Protein AF-A0A226WPL9-F1 (afdb_monomer)

pLDDT: mean 79.72, std 7.33, range [57.47, 91.19]

Structure (mmCIF, N/CA/C/O backbone):
data_AF-A0A226WPL9-F1
#
_entry.id   AF-A0A226WPL9-F1
#
loop_
_atom_site.group_PDB
_atom_site.id
_atom_site.type_symbol
_atom_site.label_atom_id
_atom_site.label_alt_id
_atom_site.label_comp_id
_atom_site.label_asym_id
_atom_site.label_entity_id
_atom_site.label_seq_id
_atom_site.pdbx_PDB_ins_code
_atom_site.Cartn_x
_atom_site.Cartn_y
_atom_site.Cartn_z
_atom_site.occupancy
_atom_site.B_iso_or_equiv
_atom_site.auth_seq_id
_atom_site.auth_comp_id
_atom_site.auth_asym_id
_atom_site.auth_atom_id
_atom_site.pdbx_PDB_model_num
ATOM 1 N N . MET A 1 1 ? -3.290 2.110 22.238 1.00 57.47 1 MET A N 1
ATOM 2 C CA . MET A 1 1 ? -2.536 1.195 21.348 1.00 57.47 1 MET A CA 1
ATOM 3 C C . MET A 1 1 ? -3.076 -0.220 21.529 1.00 57.47 1 MET A C 1
ATOM 5 O O . MET A 1 1 ? -3.095 -0.682 22.662 1.00 57.47 1 MET A O 1
ATOM 9 N N . PHE A 1 2 ? -3.546 -0.875 20.455 1.00 63.41 2 PHE A N 1
ATOM 10 C CA . PHE A 1 2 ? -4.164 -2.223 20.473 1.00 63.41 2 PHE A CA 1
ATOM 11 C C . PHE A 1 2 ? -3.348 -3.250 21.271 1.00 63.41 2 PHE A C 1
ATOM 13 O O . PHE A 1 2 ? -3.894 -3.992 22.076 1.00 63.41 2 PHE A O 1
ATOM 20 N N . ALA A 1 3 ? -2.024 -3.218 21.094 1.00 67.25 3 ALA A N 1
ATOM 21 C CA . ALA A 1 3 ? -1.072 -4.125 21.733 1.00 67.25 3 ALA A CA 1
ATOM 22 C C . ALA A 1 3 ? -0.929 -3.949 23.259 1.00 67.25 3 ALA A C 1
ATOM 24 O O . ALA A 1 3 ? -0.235 -4.733 23.894 1.00 67.25 3 ALA A O 1
ATOM 25 N N . LEU A 1 4 ? -1.551 -2.922 23.849 1.00 76.06 4 LEU A N 1
ATOM 26 C CA . LEU A 1 4 ? -1.486 -2.643 25.289 1.00 76.06 4 LEU A CA 1
ATOM 27 C C . LEU A 1 4 ? -2.776 -3.020 26.030 1.00 76.06 4 LEU A C 1
ATOM 29 O O . LEU A 1 4 ? -2.841 -2.869 27.248 1.00 76.06 4 LEU A O 1
ATOM 33 N N . LYS A 1 5 ? -3.819 -3.477 25.322 1.00 80.12 5 LYS A N 1
ATOM 34 C CA . LYS A 1 5 ? -5.065 -3.906 25.961 1.00 80.12 5 LYS A CA 1
ATOM 35 C C . LYS A 1 5 ? -4.947 -5.365 26.421 1.00 80.12 5 LYS A C 1
ATOM 37 O O . LYS A 1 5 ? -4.625 -6.218 25.600 1.00 80.12 5 LYS A O 1
ATOM 42 N N . PRO A 1 6 ? -5.277 -5.683 27.688 1.00 82.69 6 PRO A N 1
ATOM 43 C CA . PRO A 1 6 ? -5.229 -7.058 28.190 1.00 82.69 6 PRO A CA 1
ATOM 44 C C . PRO A 1 6 ? -6.286 -7.964 27.539 1.00 82.69 6 PRO A C 1
ATOM 46 O O . PRO A 1 6 ? -6.135 -9.182 27.535 1.00 82.69 6 PRO A O 1
ATOM 49 N N . LYS A 1 7 ? -7.358 -7.380 26.985 1.00 86.62 7 LYS A N 1
ATOM 50 C CA . LYS A 1 7 ? -8.390 -8.089 26.227 1.00 86.62 7 LYS A CA 1
ATOM 51 C C . LYS A 1 7 ? -8.981 -7.179 25.151 1.00 86.62 7 LYS A C 1
ATOM 53 O O . LYS A 1 7 ? -9.184 -5.991 25.396 1.00 86.62 7 LYS A O 1
ATOM 58 N N . LEU A 1 8 ? -9.259 -7.755 23.985 1.00 87.44 8 LEU A N 1
ATOM 59 C CA . LEU A 1 8 ? -9.923 -7.092 22.861 1.00 87.44 8 LEU A CA 1
ATOM 60 C C . LEU A 1 8 ? -11.441 -7.295 22.946 1.00 87.44 8 LEU A C 1
ATOM 62 O O . LEU A 1 8 ? -11.887 -8.354 23.388 1.00 87.44 8 LEU A O 1
ATOM 66 N N . ALA A 1 9 ? -12.236 -6.310 22.515 1.00 88.25 9 ALA A N 1
ATOM 67 C CA . ALA A 1 9 ? -13.699 -6.426 22.545 1.00 88.25 9 ALA A CA 1
ATOM 68 C C . ALA A 1 9 ? -14.280 -7.384 21.489 1.00 88.25 9 ALA A C 1
ATOM 70 O O . ALA A 1 9 ? -15.378 -7.904 21.673 1.00 88.25 9 ALA A O 1
ATOM 71 N N . PHE A 1 10 ? -13.556 -7.626 20.394 1.00 85.75 10 PHE A N 1
ATOM 72 C CA . PHE A 1 10 ? -13.973 -8.495 19.294 1.00 85.75 10 PHE A CA 1
ATOM 73 C C . PHE A 1 10 ? -12.887 -9.515 18.940 1.00 85.75 10 PHE A C 1
ATOM 75 O O . PHE A 1 10 ? -11.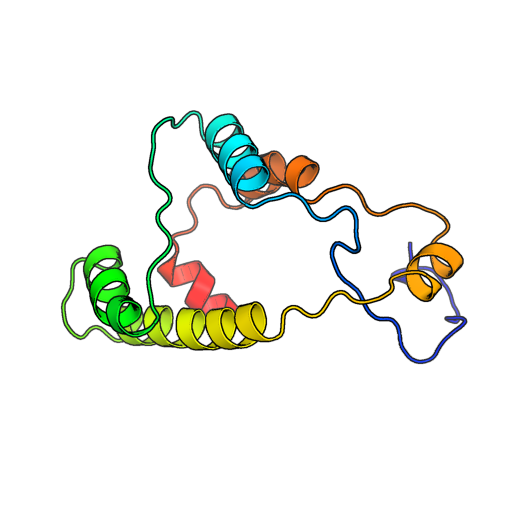696 -9.210 19.014 1.00 85.75 10 PHE A O 1
ATOM 82 N N . ASP A 1 11 ? -13.310 -10.686 18.459 1.00 85.25 11 ASP A N 1
ATOM 83 C CA . ASP A 1 11 ? -12.408 -11.743 17.973 1.00 85.25 11 ASP A CA 1
ATOM 84 C C . ASP A 1 11 ? -11.842 -11.444 16.576 1.00 85.25 11 ASP A C 1
ATOM 86 O O . ASP A 1 11 ? -10.863 -12.043 16.138 1.00 85.25 11 ASP A O 1
ATOM 90 N N . THR A 1 12 ? -12.473 -10.531 15.831 1.00 82.56 12 THR A N 1
ATOM 91 C CA . THR A 1 12 ? -12.059 -10.180 14.468 1.00 82.56 12 THR A CA 1
ATOM 92 C C . THR A 1 12 ? -12.238 -8.695 14.199 1.00 82.56 12 THR A C 1
ATOM 94 O O . THR A 1 12 ? -13.322 -8.127 14.392 1.00 82.56 12 THR A O 1
ATOM 97 N N . TYR A 1 13 ? -11.169 -8.101 13.674 1.00 81.12 13 TYR A N 1
ATOM 98 C CA . TYR A 1 13 ? -11.118 -6.734 13.182 1.00 81.12 13 TYR A CA 1
ATOM 99 C C . TYR A 1 13 ? -10.712 -6.746 11.716 1.00 81.12 13 TYR A C 1
ATOM 101 O O . TYR A 1 13 ? -9.776 -7.443 11.331 1.00 81.12 13 TYR A O 1
ATOM 109 N N . HIS A 1 14 ? -11.392 -5.936 10.913 1.00 78.50 14 HIS A N 1
ATOM 110 C CA . HIS A 1 14 ? -10.933 -5.625 9.569 1.00 78.50 14 HIS A CA 1
ATOM 111 C C . HIS A 1 14 ? -10.184 -4.298 9.595 1.00 78.50 14 HIS A C 1
ATOM 113 O O . HIS A 1 14 ? -10.615 -3.350 10.257 1.00 78.50 14 HIS A O 1
ATOM 119 N N . VAL A 1 15 ? -9.072 -4.248 8.869 1.00 77.50 15 VAL A N 1
ATOM 120 C CA . VAL A 1 15 ? -8.238 -3.056 8.740 1.00 77.50 15 VAL A CA 1
ATOM 121 C C . VAL A 1 15 ? -8.137 -2.719 7.263 1.00 77.50 15 VAL A C 1
ATOM 123 O O . VAL A 1 15 ? -7.700 -3.535 6.457 1.00 77.50 15 VAL A O 1
ATOM 126 N N . SER A 1 16 ? -8.562 -1.515 6.907 1.00 78.88 16 SER A N 1
ATOM 127 C CA . SER A 1 16 ? -8.391 -0.945 5.573 1.00 78.88 16 SER A CA 1
ATOM 128 C C . SER A 1 16 ? -8.189 0.562 5.682 1.00 78.88 16 SER A C 1
ATOM 130 O O . SER A 1 16 ? -8.335 1.123 6.761 1.00 78.88 16 SER A O 1
ATOM 132 N N . ALA A 1 17 ? -7.930 1.243 4.570 1.00 75.06 17 ALA A N 1
ATOM 133 C CA . ALA A 1 17 ? -7.946 2.706 4.547 1.00 75.06 17 ALA A CA 1
ATOM 134 C C . ALA A 1 17 ? -9.372 3.303 4.684 1.00 75.06 17 ALA A C 1
ATOM 136 O O . ALA A 1 17 ? -9.525 4.511 4.847 1.00 75.06 17 ALA A O 1
ATOM 137 N N . GLY A 1 18 ? -10.421 2.467 4.661 1.00 75.00 18 GLY A N 1
ATOM 138 C CA . GLY A 1 18 ? -11.813 2.892 4.802 1.00 75.00 18 GLY A CA 1
ATOM 139 C C . GLY A 1 18 ? -12.299 3.777 3.649 1.00 75.00 18 GLY A C 1
ATOM 140 O O . GLY A 1 18 ? -11.689 3.844 2.586 1.00 75.00 18 GLY A O 1
ATOM 141 N N . SER A 1 19 ? -13.412 4.483 3.863 1.00 75.62 19 SER A N 1
ATOM 142 C CA . SER A 1 19 ? -14.008 5.377 2.855 1.00 75.62 19 SER A CA 1
ATOM 143 C C . SER A 1 19 ? -13.225 6.675 2.626 1.00 75.62 19 SER A C 1
ATOM 145 O O . SER A 1 19 ? -13.512 7.395 1.677 1.00 75.62 19 SER A O 1
ATOM 147 N N . GLN A 1 20 ? -12.250 6.979 3.485 1.00 76.31 20 GL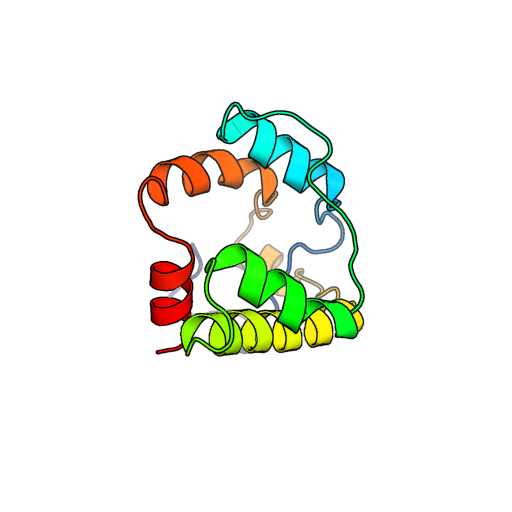N A N 1
ATOM 148 C CA . GLN A 1 20 ? -11.365 8.144 3.373 1.00 76.31 20 GLN A CA 1
ATOM 149 C C . GLN A 1 20 ? -10.010 7.774 2.748 1.00 76.31 20 GLN A C 1
ATOM 151 O O . GLN A 1 20 ? -9.030 8.503 2.897 1.00 76.31 20 GLN A O 1
ATOM 156 N N . ALA A 1 21 ? -9.935 6.626 2.067 1.00 80.44 21 ALA A N 1
ATOM 157 C CA . ALA A 1 21 ? -8.720 6.191 1.399 1.00 80.44 21 ALA A CA 1
ATOM 158 C C . ALA A 1 21 ? -8.269 7.228 0.352 1.00 80.44 21 ALA A C 1
ATOM 160 O O . ALA A 1 21 ? -9.083 7.659 -0.470 1.00 80.44 21 ALA A O 1
ATOM 161 N N . PRO A 1 22 ? -6.981 7.617 0.338 1.00 86.06 22 PRO A N 1
ATOM 162 C CA . PRO A 1 22 ? -6.482 8.568 -0.641 1.00 86.06 22 PRO A CA 1
ATOM 163 C C . PRO A 1 22 ? -6.546 7.971 -2.049 1.00 86.06 22 PRO A C 1
ATOM 165 O O . PRO A 1 22 ? -6.178 6.816 -2.279 1.00 86.06 22 PRO A O 1
ATOM 168 N N . ALA A 1 23 ? -6.963 8.784 -3.016 1.00 86.06 23 ALA A N 1
ATOM 169 C CA . ALA A 1 23 ? -6.901 8.419 -4.421 1.00 86.06 23 ALA A CA 1
ATOM 170 C C . ALA A 1 23 ? -5.442 8.235 -4.863 1.00 86.06 23 ALA A C 1
ATOM 172 O O . ALA A 1 23 ? -4.527 8.885 -4.353 1.00 86.06 23 ALA A O 1
ATOM 173 N N . ILE A 1 24 ? -5.216 7.414 -5.893 1.00 85.19 24 ILE A N 1
ATOM 174 C CA . ILE A 1 24 ? -3.861 7.116 -6.382 1.00 85.19 24 ILE A CA 1
ATOM 175 C C . ILE A 1 24 ? -3.061 8.375 -6.751 1.00 85.19 24 ILE A C 1
ATOM 177 O O . ILE A 1 24 ? -1.859 8.429 -6.512 1.00 85.19 24 ILE A O 1
ATOM 181 N N . GLY A 1 25 ? -3.726 9.417 -7.263 1.00 88.12 25 GLY A N 1
ATOM 182 C CA . GLY A 1 25 ? -3.092 10.704 -7.560 1.00 88.12 25 GLY A CA 1
ATOM 183 C C . GLY A 1 25 ? -2.553 11.419 -6.317 1.00 88.12 25 GLY A C 1
ATOM 184 O O . GLY A 1 25 ? -1.466 11.984 -6.375 1.00 88.12 25 GLY A O 1
ATOM 185 N N . GLN A 1 26 ? -3.264 11.340 -5.187 1.00 89.50 26 GLN A N 1
ATOM 186 C CA . GLN A 1 26 ? -2.819 11.913 -3.911 1.00 89.50 26 GLN A CA 1
ATOM 187 C C . GLN A 1 26 ? -1.615 11.144 -3.358 1.00 89.50 26 GLN A C 1
ATOM 189 O O . GLN A 1 26 ? -0.661 11.752 -2.886 1.00 89.50 26 GLN A O 1
ATOM 194 N N . ILE A 1 27 ? -1.624 9.813 -3.487 1.00 89.50 27 ILE A N 1
ATOM 195 C CA . ILE A 1 27 ? -0.493 8.965 -3.089 1.00 89.50 27 ILE A CA 1
ATOM 196 C C . ILE A 1 27 ? 0.754 9.301 -3.918 1.00 89.50 27 ILE A C 1
ATOM 198 O O . ILE A 1 27 ? 1.833 9.474 -3.360 1.00 89.50 27 ILE A O 1
ATOM 202 N N . ILE A 1 28 ? 0.614 9.423 -5.243 1.00 88.88 28 ILE A N 1
ATOM 203 C CA . ILE A 1 28 ? 1.730 9.791 -6.129 1.00 88.88 28 ILE A CA 1
ATOM 204 C C . ILE A 1 28 ? 2.270 11.175 -5.773 1.00 88.88 28 ILE A C 1
ATOM 206 O O . ILE A 1 28 ? 3.481 11.331 -5.687 1.00 88.88 28 ILE A O 1
ATOM 210 N N . GLY A 1 29 ? 1.390 12.151 -5.527 1.00 89.56 29 GLY A N 1
ATOM 211 C CA . GLY A 1 29 ? 1.795 13.494 -5.112 1.00 89.56 29 GLY A CA 1
ATOM 212 C C . GLY A 1 29 ? 2.639 13.483 -3.836 1.00 89.56 29 GLY A C 1
ATOM 213 O O . GLY A 1 29 ? 3.718 14.066 -3.819 1.00 89.56 29 GLY A O 1
ATOM 214 N N . ALA A 1 30 ? 2.204 12.742 -2.812 1.00 90.62 30 ALA A N 1
ATOM 215 C CA . ALA A 1 30 ? 2.953 12.599 -1.562 1.00 90.62 30 ALA A CA 1
ATOM 216 C C . ALA A 1 30 ? 4.323 11.918 -1.764 1.00 90.62 30 ALA A C 1
ATOM 218 O O . ALA A 1 30 ? 5.303 12.284 -1.119 1.00 90.62 30 ALA A O 1
ATOM 219 N N . ILE A 1 31 ? 4.421 10.942 -2.676 1.00 89.38 31 ILE A N 1
ATOM 220 C CA . ILE A 1 31 ? 5.697 10.287 -3.016 1.00 89.38 31 ILE A CA 1
ATOM 221 C C . ILE A 1 31 ? 6.625 11.251 -3.764 1.00 89.38 31 ILE A C 1
ATOM 223 O O . ILE A 1 31 ? 7.820 11.301 -3.470 1.00 89.38 31 ILE A O 1
ATOM 227 N N . ASP A 1 32 ? 6.104 11.995 -4.739 1.00 90.25 32 ASP A N 1
ATOM 228 C CA . ASP A 1 32 ? 6.871 12.978 -5.508 1.00 90.25 32 ASP A CA 1
ATOM 229 C C . ASP A 1 32 ? 7.463 14.044 -4.573 1.00 90.25 32 ASP A C 1
ATOM 231 O O . ASP A 1 32 ? 8.662 14.323 -4.635 1.00 90.25 32 ASP A O 1
ATOM 235 N N . GLU A 1 33 ? 6.655 14.553 -3.638 1.00 90.69 33 GLU A N 1
ATOM 236 C CA . GLU A 1 33 ? 7.087 15.486 -2.595 1.00 90.69 33 GLU A CA 1
ATOM 237 C C . GLU A 1 33 ? 8.168 14.875 -1.690 1.00 90.69 33 GLU A C 1
ATOM 239 O O . GLU A 1 33 ? 9.250 15.443 -1.546 1.00 90.69 33 GLU A O 1
ATOM 244 N N . ALA A 1 34 ? 7.931 13.678 -1.144 1.00 90.25 34 ALA A N 1
ATOM 245 C CA . ALA A 1 34 ? 8.866 13.012 -0.235 1.00 90.25 34 ALA A CA 1
ATOM 246 C C . ALA A 1 34 ? 10.201 12.619 -0.893 1.00 90.25 34 ALA A C 1
ATOM 248 O O . ALA A 1 34 ? 11.236 12.544 -0.226 1.00 90.25 34 ALA A O 1
ATOM 249 N N . THR A 1 35 ? 10.192 12.333 -2.197 1.00 86.94 35 THR A N 1
ATOM 250 C CA . THR A 1 35 ? 11.391 11.936 -2.952 1.00 86.94 35 THR A CA 1
ATOM 251 C C . THR A 1 35 ? 12.101 13.112 -3.621 1.00 86.94 35 THR A C 1
ATOM 253 O O . THR A 1 35 ? 13.244 12.953 -4.049 1.00 86.94 35 THR A O 1
ATOM 256 N N . GLY A 1 36 ? 11.453 14.277 -3.720 1.00 86.81 36 GLY A N 1
ATOM 257 C CA . GLY A 1 36 ? 11.946 15.420 -4.490 1.00 86.81 36 GLY A CA 1
ATOM 258 C C . GLY A 1 36 ? 11.988 15.162 -6.001 1.00 86.81 36 GLY A C 1
ATOM 259 O O . GLY A 1 36 ? 12.733 15.828 -6.718 1.00 86.81 36 GLY A O 1
ATOM 260 N N . ILE A 1 37 ? 11.232 14.176 -6.498 1.00 83.00 37 ILE A N 1
ATOM 261 C CA . ILE A 1 37 ? 11.212 13.798 -7.915 1.00 83.00 37 ILE A CA 1
ATOM 262 C C . ILE A 1 37 ? 9.852 14.160 -8.510 1.00 83.00 37 ILE A C 1
ATOM 264 O O . ILE A 1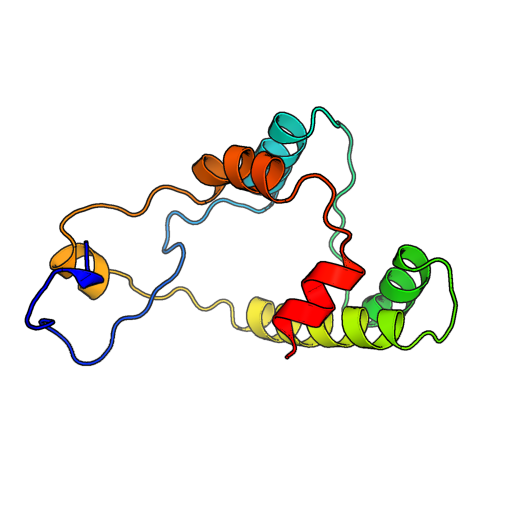 37 ? 8.826 13.764 -7.972 1.00 83.00 37 ILE A O 1
ATOM 268 N N . SER A 1 38 ? 9.833 14.835 -9.661 1.00 76.81 38 SER A N 1
ATOM 269 C CA . SER A 1 38 ? 8.604 15.237 -10.355 1.00 76.81 38 SER A CA 1
ATOM 270 C C . SER A 1 38 ? 8.426 14.540 -11.714 1.00 76.81 38 SER A C 1
ATOM 272 O O . SER A 1 38 ? 9.390 14.107 -12.350 1.00 76.81 38 SER A O 1
ATOM 274 N N . GLY A 1 39 ? 7.173 14.419 -12.174 1.00 71.94 39 GLY A N 1
ATOM 275 C CA . GLY A 1 39 ? 6.826 14.030 -13.549 1.00 71.94 39 GLY A CA 1
ATOM 276 C C . GLY A 1 39 ? 5.679 13.016 -13.671 1.00 71.94 39 GLY A C 1
ATOM 277 O O . GLY A 1 39 ? 5.353 12.290 -12.737 1.00 71.94 39 GLY A O 1
ATOM 278 N N . LYS A 1 40 ? 5.075 12.908 -14.867 1.00 62.88 40 LYS A N 1
ATOM 279 C CA . LYS A 1 40 ? 4.016 11.918 -15.163 1.00 62.88 40 LYS A CA 1
ATOM 280 C C . LYS A 1 40 ? 4.596 10.504 -15.291 1.00 62.88 40 LYS A C 1
ATOM 282 O O . LYS A 1 40 ? 4.832 10.012 -16.391 1.00 62.88 40 LYS A O 1
ATOM 287 N N . ARG A 1 41 ? 4.826 9.852 -14.151 1.00 70.75 41 ARG A N 1
ATOM 288 C CA . ARG A 1 41 ? 5.435 8.509 -14.064 1.00 70.75 41 ARG A CA 1
ATOM 289 C C . ARG A 1 41 ? 4.428 7.383 -13.847 1.00 70.75 41 ARG A C 1
ATOM 291 O O . ARG A 1 41 ? 4.763 6.213 -14.017 1.00 70.75 41 ARG A O 1
ATOM 298 N N . TYR A 1 42 ? 3.189 7.720 -13.503 1.00 78.81 42 TYR A N 1
ATOM 299 C CA . TYR A 1 42 ? 2.146 6.731 -13.281 1.00 78.81 42 TYR A CA 1
ATOM 300 C C . TYR A 1 42 ? 1.361 6.434 -14.557 1.00 78.81 42 TYR A C 1
ATOM 302 O O . TYR A 1 42 ? 0.886 7.333 -15.249 1.00 78.81 42 TYR A O 1
ATOM 310 N N . SER A 1 43 ? 1.198 5.146 -14.848 1.00 80.38 43 SER A N 1
ATOM 311 C CA . SER A 1 43 ? 0.280 4.668 -15.876 1.00 80.38 43 SER A CA 1
ATOM 312 C C . SER A 1 43 ? -0.390 3.387 -15.399 1.00 80.38 43 SER A C 1
ATOM 314 O O . SER A 1 43 ? 0.281 2.484 -14.896 1.00 80.38 43 SER A O 1
ATOM 316 N N . ILE A 1 44 ? -1.705 3.296 -15.588 1.00 81.19 44 ILE A N 1
ATOM 317 C CA . ILE A 1 44 ? -2.444 2.054 -15.363 1.00 81.19 44 ILE A CA 1
ATOM 318 C C . ILE A 1 44 ? -2.084 1.089 -16.494 1.00 81.19 44 ILE A C 1
ATOM 320 O O . ILE A 1 44 ? -2.135 1.437 -17.676 1.00 81.19 44 ILE A O 1
ATOM 324 N N . ARG A 1 45 ? -1.683 -0.131 -16.136 1.00 83.56 45 ARG A N 1
ATOM 325 C CA . ARG A 1 45 ? -1.287 -1.173 -17.088 1.00 83.56 45 ARG A CA 1
ATOM 326 C C . ARG A 1 45 ? -2.073 -2.444 -16.808 1.00 83.56 45 ARG A C 1
ATOM 328 O O . ARG A 1 45 ? -2.156 -2.880 -15.667 1.00 83.56 45 ARG A O 1
ATOM 335 N N . ALA A 1 46 ? -2.608 -3.049 -17.867 1.00 83.06 46 ALA A N 1
ATOM 336 C CA . ALA A 1 46 ? -3.292 -4.334 -17.772 1.00 83.06 46 ALA A CA 1
ATOM 337 C C . ALA A 1 46 ? -2.322 -5.463 -17.351 1.00 83.06 46 ALA A C 1
ATOM 339 O O . ALA A 1 46 ? -1.147 -5.407 -17.736 1.00 83.06 46 ALA A O 1
ATOM 340 N N . PRO A 1 47 ? -2.804 -6.523 -16.668 1.00 81.25 47 PRO A N 1
ATOM 341 C CA . PRO A 1 47 ? -1.966 -7.623 -16.175 1.00 81.25 47 PRO A CA 1
ATOM 342 C C . PRO A 1 47 ? -1.065 -8.270 -17.232 1.00 81.25 47 PRO A C 1
ATOM 344 O O . PRO A 1 47 ? 0.090 -8.584 -16.957 1.00 81.25 47 PRO A O 1
ATOM 347 N N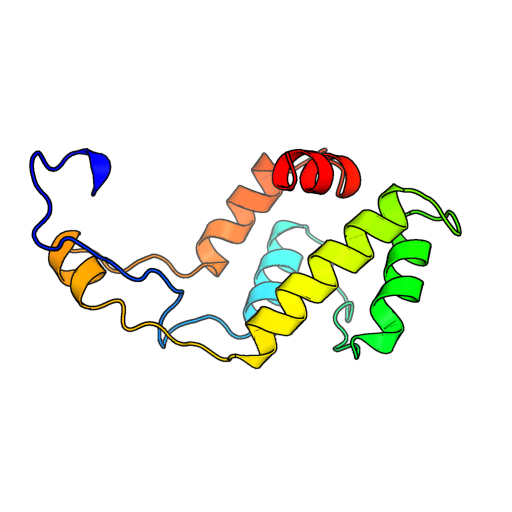 . ARG A 1 48 ? -1.531 -8.358 -18.487 1.00 82.69 48 ARG A N 1
ATOM 348 C CA . ARG A 1 48 ? -0.740 -8.841 -19.639 1.00 82.69 48 ARG A CA 1
ATOM 349 C C . ARG A 1 48 ? 0.594 -8.108 -19.848 1.00 82.69 48 ARG A C 1
ATOM 351 O O . ARG A 1 48 ? 1.479 -8.618 -20.525 1.00 82.69 48 ARG A O 1
ATOM 358 N N . HIS A 1 49 ? 0.745 -6.900 -19.304 1.00 86.06 49 HIS A N 1
ATOM 359 C CA . HIS A 1 49 ? 1.966 -6.104 -19.406 1.00 86.06 49 HIS A CA 1
ATOM 360 C C . HIS A 1 49 ? 2.920 -6.295 -18.217 1.00 86.06 49 HIS A C 1
ATOM 362 O O . HIS A 1 49 ? 4.054 -5.822 -18.288 1.00 86.06 49 HIS A O 1
ATOM 368 N N . PHE A 1 50 ? 2.516 -6.983 -17.143 1.00 84.56 50 PHE A N 1
ATOM 369 C CA . PHE A 1 50 ? 3.323 -7.103 -15.923 1.00 84.56 50 PHE A CA 1
ATOM 370 C C . PHE A 1 50 ? 4.667 -7.775 -16.166 1.00 84.56 50 PHE A C 1
ATOM 372 O O . PHE A 1 50 ? 5.677 -7.241 -15.717 1.00 84.56 50 PHE A O 1
ATOM 379 N N . ARG A 1 51 ? 4.705 -8.857 -16.954 1.00 81.75 51 ARG A N 1
ATOM 380 C CA . ARG A 1 51 ? 5.956 -9.536 -17.316 1.00 81.75 51 ARG A CA 1
ATOM 381 C C . ARG A 1 51 ? 6.963 -8.609 -17.987 1.00 81.75 51 ARG A C 1
ATOM 383 O O . ARG A 1 51 ? 8.147 -8.633 -17.659 1.00 81.75 51 ARG A O 1
ATOM 390 N N . ARG A 1 52 ? 6.495 -7.778 -18.925 1.00 84.75 52 ARG A N 1
ATOM 391 C CA . ARG A 1 52 ? 7.349 -6.813 -19.629 1.00 84.75 52 ARG A CA 1
ATOM 392 C C . ARG A 1 52 ? 7.913 -5.790 -18.648 1.00 84.75 52 ARG A C 1
ATOM 394 O O . ARG A 1 52 ? 9.121 -5.615 -18.599 1.00 84.75 52 ARG A O 1
ATOM 401 N N . ILE A 1 53 ? 7.056 -5.203 -17.814 1.00 83.75 53 ILE A N 1
ATOM 402 C CA . ILE A 1 53 ? 7.484 -4.199 -16.833 1.00 83.75 53 ILE A CA 1
ATOM 403 C C . ILE A 1 53 ? 8.458 -4.804 -15.813 1.00 83.75 53 ILE A C 1
ATOM 405 O O . ILE A 1 53 ? 9.439 -4.167 -15.448 1.00 83.75 53 ILE A O 1
ATOM 409 N N . ALA A 1 54 ? 8.225 -6.040 -15.371 1.00 82.69 54 ALA A N 1
ATOM 410 C CA . ALA A 1 54 ? 9.126 -6.732 -14.459 1.00 82.69 54 ALA A CA 1
ATOM 411 C C . ALA A 1 54 ? 10.517 -6.947 -15.078 1.00 82.69 54 ALA A C 1
ATOM 413 O O . ALA A 1 54 ? 11.521 -6.743 -14.400 1.00 82.69 54 ALA A O 1
ATOM 414 N N . CYS A 1 55 ? 10.584 -7.308 -16.366 1.00 81.31 55 CYS A N 1
ATOM 415 C CA . CYS A 1 55 ? 11.848 -7.402 -17.100 1.00 81.31 55 CYS A CA 1
ATOM 416 C C . CYS A 1 55 ? 12.558 -6.045 -17.210 1.00 81.31 55 CYS A C 1
ATOM 418 O O . CYS A 1 55 ? 13.775 -5.996 -17.034 1.00 81.31 55 CYS A O 1
ATOM 420 N N . ASP A 1 56 ? 11.806 -4.971 -17.476 1.00 82.44 56 ASP A N 1
ATOM 421 C CA . ASP A 1 56 ? 12.343 -3.611 -17.596 1.00 82.44 56 ASP A CA 1
ATOM 422 C C . ASP A 1 56 ? 12.958 -3.143 -16.262 1.00 82.44 56 ASP A C 1
ATOM 424 O O . ASP A 1 56 ? 14.071 -2.624 -16.246 1.00 82.44 56 ASP A O 1
ATOM 428 N N . VAL A 1 57 ? 12.291 -3.411 -15.131 1.00 76.69 57 VAL A N 1
ATOM 429 C CA . VAL A 1 57 ? 12.759 -3.032 -13.780 1.00 76.69 57 VAL A CA 1
ATOM 430 C C . VAL A 1 57 ? 14.081 -3.702 -13.406 1.00 76.69 57 VAL A C 1
ATOM 432 O O . VAL A 1 57 ? 14.931 -3.082 -12.777 1.00 76.69 57 VAL A O 1
ATOM 435 N N . VAL A 1 58 ? 14.273 -4.968 -13.778 1.00 79.44 58 VAL A N 1
ATOM 436 C CA . VAL A 1 58 ? 15.493 -5.715 -13.420 1.00 79.44 58 VAL A CA 1
ATOM 437 C C . VAL A 1 58 ? 16.582 -5.642 -14.490 1.00 79.44 58 VAL A C 1
ATOM 439 O O . VAL A 1 58 ? 17.622 -6.282 -14.330 1.00 79.44 58 VAL A O 1
ATOM 442 N N . ALA A 1 59 ? 16.331 -4.926 -15.596 1.00 74.12 59 ALA A N 1
ATOM 443 C CA . ALA A 1 59 ? 17.207 -4.806 -16.765 1.00 74.12 59 ALA A CA 1
ATOM 444 C C . ALA A 1 59 ? 17.757 -6.153 -17.292 1.00 74.12 59 ALA A C 1
ATOM 446 O O . ALA A 1 59 ? 18.818 -6.217 -17.914 1.00 74.12 59 ALA A O 1
ATOM 447 N N . ARG A 1 60 ? 17.053 -7.264 -17.026 1.00 68.50 60 ARG A N 1
ATOM 448 C CA . ARG A 1 60 ? 17.466 -8.634 -17.367 1.00 68.50 60 ARG A CA 1
ATOM 449 C C . ARG A 1 60 ? 16.252 -9.477 -17.734 1.00 68.50 60 ARG A C 1
ATOM 451 O O . ARG A 1 60 ? 15.394 -9.760 -16.896 1.00 68.50 60 ARG A O 1
ATOM 458 N N . LYS A 1 61 ? 16.210 -9.937 -18.985 1.00 60.44 61 LYS A N 1
ATOM 459 C CA . LYS A 1 61 ? 15.187 -10.881 -19.452 1.00 60.44 61 LYS A CA 1
ATOM 460 C C . LYS A 1 61 ? 15.339 -12.218 -18.711 1.00 60.44 61 LYS A C 1
ATOM 462 O O . LYS A 1 61 ? 16.447 -12.721 -18.566 1.00 60.44 61 LYS A O 1
ATOM 467 N N . ASN A 1 62 ? 14.219 -12.791 -18.262 1.00 62.56 62 ASN A N 1
ATOM 468 C CA . ASN A 1 62 ? 14.128 -14.128 -17.649 1.00 62.56 62 ASN A CA 1
ATOM 469 C C . ASN A 1 62 ? 14.930 -14.343 -16.345 1.00 62.56 62 ASN A C 1
ATOM 471 O O . ASN A 1 62 ? 15.363 -15.458 -16.059 1.00 62.56 62 ASN A O 1
ATOM 475 N N . SER A 1 63 ? 15.097 -13.314 -15.510 1.00 74.06 63 SER A N 1
ATOM 476 C CA . SER A 1 63 ? 15.668 -13.502 -14.169 1.00 74.06 63 SER A CA 1
ATOM 477 C C . SER A 1 63 ? 14.625 -14.023 -13.164 1.00 74.06 63 SER A C 1
ATOM 479 O O . SER A 1 63 ? 13.422 -13.786 -13.305 1.00 74.06 63 SER A O 1
ATOM 481 N N . GLY A 1 64 ? 15.072 -14.717 -12.109 1.00 74.94 64 GLY A N 1
ATOM 482 C CA . GLY A 1 64 ? 14.202 -15.079 -10.977 1.00 74.94 64 GLY A CA 1
ATOM 483 C C . GLY A 1 64 ? 13.539 -13.855 -10.330 1.00 74.94 64 GLY A C 1
ATOM 484 O O . GLY A 1 64 ? 12.377 -13.923 -9.950 1.00 74.94 64 GLY A O 1
ATOM 485 N N . ALA A 1 65 ? 14.232 -12.711 -10.312 1.00 75.19 65 ALA A N 1
ATOM 486 C CA . ALA A 1 65 ? 13.696 -11.444 -9.815 1.00 75.19 65 ALA A CA 1
ATOM 487 C C . ALA A 1 65 ? 12.552 -10.891 -10.688 1.00 75.19 65 ALA A C 1
ATOM 489 O O . ALA A 1 65 ? 11.569 -10.401 -10.143 1.00 75.19 65 ALA A O 1
ATOM 490 N N . ALA A 1 66 ? 12.625 -11.017 -12.022 1.00 78.75 66 ALA A N 1
ATOM 491 C CA . ALA A 1 66 ? 11.519 -10.621 -12.902 1.00 78.75 66 ALA A CA 1
ATOM 492 C C . ALA A 1 66 ? 10.256 -11.450 -12.625 1.00 78.75 66 ALA A C 1
ATOM 494 O O . ALA A 1 66 ? 9.169 -10.894 -12.503 1.00 78.75 66 ALA A O 1
ATOM 495 N N . ARG A 1 67 ? 10.404 -12.775 -12.477 1.00 80.75 67 ARG A N 1
ATOM 496 C CA . ARG A 1 67 ? 9.283 -13.670 -12.141 1.00 80.75 67 ARG A CA 1
ATOM 497 C C . ARG A 1 67 ? 8.670 -13.328 -10.784 1.00 80.75 67 ARG A C 1
ATOM 499 O O . ARG A 1 67 ? 7.453 -13.334 -10.650 1.00 80.75 67 ARG A O 1
ATOM 506 N N . LEU A 1 68 ? 9.508 -12.979 -9.810 1.00 79.94 68 LEU A N 1
ATOM 507 C CA . LEU A 1 68 ? 9.072 -12.560 -8.481 1.00 79.94 68 LEU A CA 1
ATOM 508 C C . LEU A 1 68 ? 8.228 -11.277 -8.538 1.00 79.94 68 LEU A C 1
ATOM 510 O O . LEU A 1 68 ? 7.117 -11.241 -8.021 1.00 79.94 68 LEU A O 1
ATOM 514 N N . ILE A 1 69 ? 8.719 -10.250 -9.238 1.00 81.56 69 ILE A N 1
ATOM 515 C CA . ILE A 1 69 ? 8.004 -8.977 -9.418 1.00 81.56 69 ILE A CA 1
ATOM 516 C C . ILE A 1 69 ? 6.684 -9.183 -10.174 1.00 81.56 69 ILE A C 1
ATOM 518 O O . ILE A 1 69 ? 5.666 -8.591 -9.815 1.00 81.56 69 ILE A O 1
ATOM 522 N N . GLU A 1 70 ? 6.686 -10.011 -11.222 1.00 83.44 70 GLU A N 1
ATOM 523 C CA . GLU A 1 70 ? 5.475 -10.362 -11.970 1.00 83.44 70 GLU A CA 1
ATOM 524 C C . GLU A 1 70 ? 4.436 -11.038 -11.069 1.00 83.44 70 GLU A C 1
ATOM 526 O O . GLU A 1 70 ? 3.271 -10.638 -11.073 1.00 83.44 70 GLU A O 1
ATOM 531 N N . HIS A 1 71 ? 4.862 -12.011 -10.261 1.00 83.06 71 HIS A N 1
ATOM 532 C CA . HIS A 1 71 ? 3.990 -12.750 -9.355 1.00 83.06 71 HIS A CA 1
ATOM 533 C C . HIS A 1 71 ? 3.342 -11.843 -8.302 1.00 83.06 71 HIS A C 1
ATOM 535 O O . HIS A 1 71 ? 2.117 -11.832 -8.173 1.00 83.06 71 HIS A O 1
ATOM 541 N N . VAL A 1 72 ? 4.140 -11.011 -7.621 1.00 81.94 72 VAL A N 1
ATOM 542 C CA . VAL A 1 72 ? 3.637 -10.057 -6.616 1.00 81.94 72 VAL A CA 1
ATOM 543 C C . VAL A 1 72 ? 2.609 -9.115 -7.225 1.00 81.94 72 VAL A C 1
ATOM 545 O O . VAL A 1 72 ? 1.553 -8.887 -6.637 1.00 81.94 72 VAL A O 1
ATOM 548 N N . ARG A 1 73 ? 2.865 -8.596 -8.429 1.00 79.38 73 ARG A N 1
ATOM 549 C CA . ARG A 1 73 ? 1.903 -7.732 -9.125 1.00 79.38 73 ARG A CA 1
ATOM 550 C C . ARG A 1 73 ? 0.624 -8.460 -9.511 1.00 79.38 73 ARG A C 1
ATOM 552 O O . ARG A 1 73 ? -0.440 -7.858 -9.432 1.00 79.38 73 ARG A O 1
ATOM 559 N N . GLY A 1 74 ? 0.714 -9.725 -9.919 1.00 81.69 74 GLY A N 1
ATOM 560 C CA . GLY A 1 74 ? -0.454 -10.560 -10.194 1.00 81.69 74 GLY A CA 1
ATOM 561 C C . GLY A 1 74 ? -1.368 -10.679 -8.974 1.00 81.69 74 GLY A C 1
ATOM 562 O O . GLY A 1 74 ? -2.565 -10.425 -9.087 1.00 81.69 74 GLY A O 1
ATOM 563 N N . ILE A 1 75 ? -0.787 -10.962 -7.803 1.00 80.62 75 ILE A N 1
ATOM 564 C CA . ILE A 1 75 ? -1.515 -11.022 -6.526 1.00 80.62 75 ILE A CA 1
ATOM 565 C C . ILE A 1 75 ? -2.188 -9.677 -6.228 1.00 80.62 75 ILE A C 1
ATOM 567 O O . ILE A 1 75 ? -3.399 -9.625 -6.017 1.00 80.62 75 ILE A O 1
ATOM 571 N N . HIS A 1 76 ? -1.432 -8.577 -6.281 1.00 76.88 76 HIS A N 1
ATOM 572 C CA . HIS A 1 76 ? -1.962 -7.244 -5.980 1.00 76.88 76 HIS A CA 1
ATOM 573 C C . HIS A 1 76 ? -3.057 -6.801 -6.959 1.00 76.88 76 HIS A C 1
ATOM 575 O O . HIS A 1 76 ? -4.031 -6.186 -6.540 1.00 76.88 76 HIS A O 1
ATOM 581 N N . ALA A 1 77 ? -2.939 -7.122 -8.250 1.00 79.75 77 ALA A N 1
ATOM 582 C CA . ALA A 1 77 ? -3.977 -6.815 -9.232 1.00 79.75 77 ALA A CA 1
ATOM 583 C C . ALA A 1 77 ? -5.249 -7.639 -9.006 1.00 79.75 77 ALA A C 1
ATOM 585 O O . ALA A 1 77 ? -6.348 -7.118 -9.180 1.00 79.75 77 ALA A O 1
ATOM 586 N N . GLY A 1 78 ? -5.102 -8.899 -8.587 1.00 79.44 78 GLY A N 1
ATOM 587 C CA . GLY A 1 78 ? -6.222 -9.717 -8.135 1.00 79.44 78 GLY A CA 1
ATOM 588 C C . GLY A 1 78 ? -6.962 -9.046 -6.980 1.00 79.44 78 GLY A C 1
ATOM 589 O O . GLY A 1 78 ? -8.170 -8.866 -7.068 1.00 79.44 78 GLY A O 1
ATOM 590 N N . PHE A 1 79 ? -6.234 -8.588 -5.956 1.00 73.25 79 PHE A N 1
ATOM 591 C CA . PHE A 1 79 ? -6.823 -7.862 -4.827 1.00 73.25 79 PHE A CA 1
ATOM 592 C C . PHE A 1 79 ? -7.459 -6.528 -5.220 1.00 73.25 79 PHE A C 1
ATOM 594 O O . PHE A 1 79 ? -8.562 -6.233 -4.770 1.00 73.25 79 PHE A O 1
ATOM 601 N N . ALA A 1 80 ? -6.808 -5.740 -6.078 1.00 75.56 80 ALA A N 1
ATOM 602 C CA . ALA A 1 80 ? -7.349 -4.465 -6.542 1.00 75.56 80 ALA A CA 1
ATOM 603 C C . ALA A 1 80 ? -8.687 -4.636 -7.282 1.00 75.56 80 ALA A C 1
ATOM 605 O O . ALA A 1 80 ? -9.565 -3.791 -7.155 1.00 75.56 80 ALA A O 1
ATOM 606 N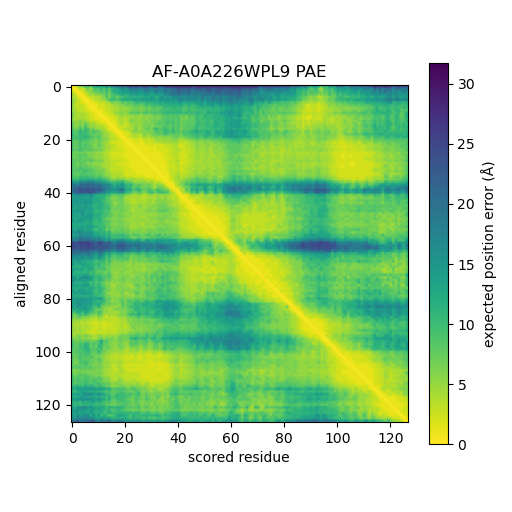 N . ASN A 1 81 ? -8.869 -5.744 -8.008 1.00 73.12 81 ASN A N 1
ATOM 607 C CA . ASN A 1 81 ? -10.129 -6.045 -8.694 1.00 73.12 81 ASN A CA 1
ATOM 608 C C . ASN A 1 81 ? -11.272 -6.437 -7.747 1.00 73.12 81 ASN A C 1
ATOM 610 O O . ASN A 1 81 ? -12.424 -6.411 -8.168 1.00 73.12 81 ASN A O 1
ATOM 614 N N . LEU A 1 82 ? -10.974 -6.835 -6.507 1.00 73.38 82 LEU A N 1
ATOM 615 C CA . LEU A 1 82 ? -12.006 -7.182 -5.530 1.00 73.38 82 LEU A CA 1
ATOM 616 C C . LEU A 1 82 ? -12.686 -5.939 -4.938 1.00 73.38 82 LEU A C 1
ATOM 618 O O . LEU A 1 82 ? -13.763 -6.074 -4.369 1.00 73.38 82 LEU A O 1
ATOM 622 N N . ASP A 1 83 ? -12.056 -4.761 -5.062 1.00 68.00 83 ASP A N 1
ATOM 623 C CA . ASP A 1 83 ? -12.553 -3.455 -4.595 1.00 68.00 83 ASP A CA 1
ATOM 624 C C . ASP A 1 83 ? -13.144 -3.483 -3.169 1.00 68.00 83 ASP A C 1
ATOM 626 O O . ASP A 1 83 ? -14.143 -2.839 -2.848 1.00 68.00 83 ASP A O 1
ATOM 630 N N . TYR A 1 84 ? -12.544 -4.288 -2.283 1.00 70.12 84 TYR A N 1
ATOM 631 C CA . TYR A 1 84 ? -13.049 -4.437 -0.924 1.00 70.12 84 TYR A CA 1
ATOM 632 C C . TYR A 1 84 ? -12.744 -3.196 -0.088 1.00 70.12 84 TYR A C 1
ATOM 634 O O . TYR A 1 84 ? -11.601 -2.938 0.292 1.00 70.12 84 TYR A O 1
ATOM 642 N N . GLN A 1 85 ? -13.799 -2.481 0.295 1.00 66.88 85 GLN A N 1
ATOM 643 C CA . GLN A 1 85 ? -13.757 -1.519 1.389 1.00 66.88 85 GLN A CA 1
ATOM 644 C C . GLN A 1 85 ? -14.225 -2.197 2.672 1.00 66.88 85 GLN A C 1
ATOM 646 O O . GLN A 1 85 ? -15.389 -2.580 2.806 1.00 66.88 85 GLN A O 1
ATOM 651 N N . PHE A 1 86 ? -13.319 -2.343 3.637 1.00 72.25 86 PHE A N 1
ATOM 652 C CA . PHE A 1 86 ? -13.689 -2.893 4.932 1.00 72.25 86 PHE A CA 1
ATOM 653 C C . PHE A 1 86 ? -14.189 -1.802 5.870 1.00 72.25 86 PHE A C 1
ATOM 655 O O . PHE A 1 86 ? -13.635 -0.706 5.969 1.00 72.25 86 PHE A O 1
ATOM 662 N N . TYR A 1 87 ? -15.242 -2.125 6.611 1.00 72.25 87 TYR A N 1
ATOM 663 C CA . TYR A 1 87 ? -15.826 -1.203 7.567 1.00 72.25 87 TYR A CA 1
ATOM 664 C C . TYR A 1 87 ? -15.029 -1.213 8.881 1.00 72.25 87 TYR A C 1
ATOM 666 O O . TYR A 1 87 ? -15.209 -2.079 9.736 1.00 72.25 87 TYR A O 1
ATOM 674 N N . ASN A 1 88 ? -14.158 -0.217 9.064 1.00 79.38 88 ASN A N 1
A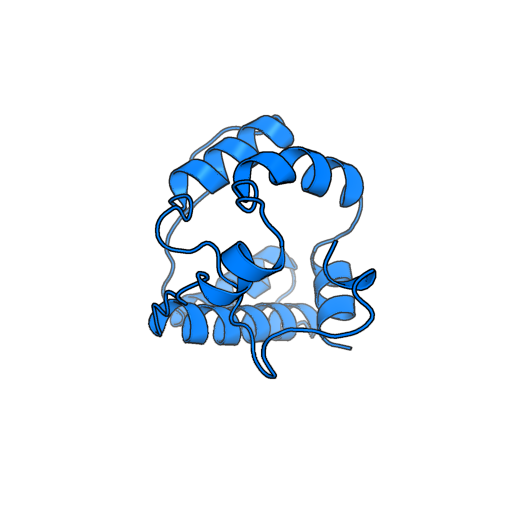TOM 675 C CA . ASN A 1 88 ? -13.230 -0.118 10.203 1.00 79.38 88 ASN A CA 1
ATOM 676 C C . ASN A 1 88 ? -13.895 0.233 11.551 1.00 79.38 88 ASN A C 1
ATOM 678 O O . ASN A 1 88 ? -13.202 0.550 12.515 1.00 79.38 88 ASN A O 1
ATOM 682 N N . ARG A 1 89 ? -15.230 0.229 11.658 1.00 81.81 89 ARG A N 1
ATOM 683 C CA . ARG A 1 89 ? -15.941 0.722 12.851 1.00 81.81 89 ARG A CA 1
ATOM 684 C C . ARG A 1 89 ? -15.505 0.028 14.138 1.00 81.81 89 ARG A C 1
ATOM 686 O O . ARG A 1 89 ? -15.172 0.727 15.086 1.00 81.81 89 ARG A O 1
ATOM 693 N N . ARG A 1 90 ? -15.423 -1.308 14.138 1.00 84.38 90 ARG A N 1
ATOM 694 C CA . ARG A 1 90 ? -14.962 -2.079 15.307 1.00 84.38 90 ARG A CA 1
ATOM 695 C C . ARG A 1 90 ? -13.560 -1.664 15.738 1.00 84.38 90 ARG A C 1
ATOM 697 O O . ARG A 1 90 ? -13.292 -1.531 16.921 1.00 84.38 90 ARG A O 1
ATOM 704 N N . LEU A 1 91 ? -12.678 -1.434 14.766 1.00 82.31 91 LEU A N 1
ATOM 705 C CA . LEU A 1 91 ? -11.310 -1.004 15.024 1.00 82.31 91 LEU A CA 1
ATOM 706 C C . LEU A 1 91 ? -11.282 0.390 15.661 1.00 82.31 91 LEU A C 1
ATOM 708 O O . LEU A 1 91 ? -10.589 0.582 16.653 1.00 82.31 91 LEU A O 1
ATOM 712 N N . ARG A 1 92 ? -12.060 1.337 15.119 1.00 80.81 92 ARG A N 1
ATOM 713 C CA . ARG A 1 92 ? -12.150 2.717 15.624 1.00 80.81 92 ARG A CA 1
ATOM 714 C C . ARG A 1 92 ? -12.730 2.792 17.028 1.00 80.81 92 ARG A C 1
ATOM 716 O O . ARG A 1 92 ? -12.162 3.470 17.877 1.00 80.81 92 ARG A O 1
ATOM 723 N N . GLU A 1 93 ? -13.827 2.079 17.269 1.00 85.38 93 GLU A N 1
ATOM 724 C CA . GLU A 1 93 ? -14.444 1.973 18.595 1.00 85.38 93 GLU A CA 1
ATOM 725 C C . GLU A 1 93 ? -13.462 1.368 19.608 1.00 85.38 93 GLU A C 1
ATOM 727 O O . GLU A 1 93 ? -13.394 1.819 20.748 1.00 85.38 93 GLU A O 1
ATOM 732 N N . GLU A 1 94 ? -12.640 0.405 19.181 1.00 85.50 94 GLU A N 1
ATOM 733 C CA . GLU A 1 94 ? -11.672 -0.251 20.057 1.00 85.50 94 GLU A CA 1
ATOM 734 C C . GLU A 1 94 ? -10.454 0.628 20.393 1.00 85.50 94 GLU A C 1
ATOM 736 O O . GLU A 1 94 ? -9.995 0.614 21.539 1.00 85.50 94 GLU A O 1
ATOM 741 N N . ILE A 1 95 ? -9.897 1.373 19.430 1.00 80.12 95 ILE A N 1
ATOM 742 C CA . ILE A 1 95 ? -8.679 2.183 19.650 1.00 80.12 95 ILE A CA 1
ATOM 743 C C . ILE A 1 95 ? -8.934 3.608 20.108 1.00 80.12 95 ILE A C 1
ATOM 745 O O . ILE A 1 95 ? -8.022 4.210 20.673 1.00 80.12 95 ILE A O 1
ATOM 749 N N . GLY A 1 96 ? -10.128 4.145 19.858 1.00 77.12 96 GLY A N 1
ATOM 750 C CA . GLY A 1 96 ? -10.498 5.506 20.240 1.00 77.12 96 GLY A CA 1
ATOM 751 C C . GLY A 1 96 ? -9.793 6.614 19.449 1.00 77.12 96 GLY A C 1
ATOM 752 O O . GLY A 1 96 ? -9.773 7.750 19.910 1.00 77.12 96 GLY A O 1
ATOM 753 N N . PHE A 1 97 ? -9.204 6.317 18.286 1.00 73.25 97 PHE A N 1
ATOM 754 C CA . PHE A 1 97 ? -8.625 7.319 17.385 1.00 73.25 97 PHE A CA 1
ATOM 755 C C . PHE A 1 97 ? -8.836 6.949 15.910 1.00 73.25 97 PHE A C 1
ATOM 757 O O . PHE A 1 97 ? -8.946 5.771 15.561 1.00 73.25 97 PHE A O 1
ATOM 764 N N . GLU A 1 98 ? -8.901 7.961 15.044 1.00 72.38 98 GLU A N 1
ATOM 765 C CA . GLU A 1 98 ? -8.959 7.766 13.592 1.00 72.38 98 GLU A CA 1
ATOM 766 C C . GLU A 1 98 ? -7.555 7.444 13.069 1.00 72.38 98 GLU A C 1
ATOM 768 O O . GLU A 1 98 ? -6.580 8.096 13.449 1.00 72.38 98 GLU A O 1
ATOM 773 N N . GLN A 1 99 ? -7.433 6.437 12.202 1.00 70.69 99 GLN A N 1
ATOM 774 C CA . GLN A 1 99 ? -6.151 6.147 11.565 1.00 70.69 99 GLN A CA 1
ATOM 775 C C . GLN A 1 99 ? -5.722 7.337 10.707 1.00 70.69 99 GLN A C 1
ATOM 777 O O . GLN A 1 99 ? -6.522 7.866 9.936 1.00 70.69 99 GLN A O 1
ATOM 782 N N . LEU A 1 100 ? -4.456 7.738 10.834 1.00 74.62 100 LEU A N 1
ATOM 783 C CA . LEU A 1 100 ? -3.900 8.767 9.965 1.00 74.62 100 LEU A CA 1
ATOM 784 C C . LEU A 1 100 ? -3.970 8.301 8.501 1.00 74.62 100 LEU A C 1
ATOM 786 O O . LEU A 1 100 ? -3.702 7.123 8.225 1.00 74.62 100 LEU A O 1
ATOM 790 N N . PRO A 1 101 ? -4.315 9.197 7.562 1.00 79.38 101 PRO A N 1
ATOM 791 C CA . PRO A 1 101 ? -4.223 8.920 6.140 1.00 79.38 101 PRO A CA 1
ATOM 792 C C . PRO A 1 101 ? -2.844 8.377 5.758 1.00 79.38 101 PRO A C 1
ATOM 794 O O . PRO A 1 101 ? -1.815 8.863 6.221 1.00 79.38 101 PRO A O 1
ATOM 797 N N . PHE A 1 102 ? -2.807 7.403 4.844 1.00 82.00 102 PHE A N 1
ATOM 798 C CA . PHE A 1 102 ? -1.547 6.813 4.378 1.00 82.00 102 PHE A CA 1
ATOM 799 C C . PHE A 1 102 ? -0.543 7.867 3.878 1.00 82.00 102 PHE A C 1
ATOM 801 O O . PHE A 1 102 ? 0.654 7.732 4.125 1.00 82.00 102 PHE A O 1
ATOM 808 N N . ILE A 1 103 ? -1.028 8.930 3.226 1.00 89.12 103 ILE A N 1
ATOM 809 C CA . ILE A 1 103 ? -0.203 10.027 2.697 1.00 89.12 103 ILE A CA 1
ATOM 810 C C . ILE A 1 103 ? 0.680 10.686 3.765 1.00 89.12 103 ILE A C 1
ATOM 812 O O . ILE A 1 103 ? 1.817 11.036 3.459 1.00 89.12 103 ILE A O 1
ATOM 816 N N . ASP A 1 104 ? 0.228 10.741 5.019 1.00 87.12 104 ASP A N 1
ATOM 817 C CA . ASP A 1 104 ? 0.977 11.353 6.123 1.00 87.12 104 ASP A CA 1
ATOM 818 C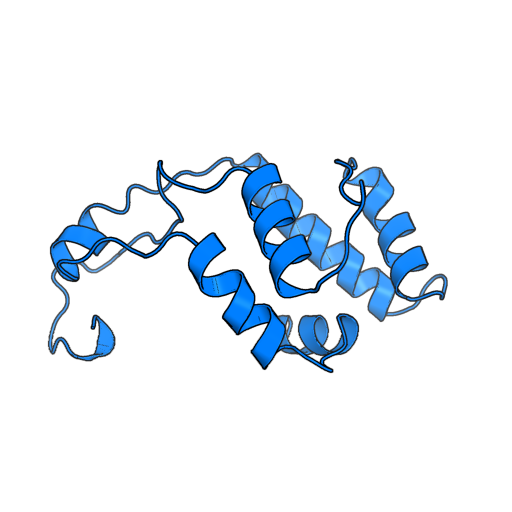 C . ASP A 1 104 ? 2.186 10.499 6.535 1.00 87.12 104 ASP A C 1
ATOM 820 O O . ASP A 1 104 ? 3.165 11.001 7.082 1.00 87.12 104 ASP A O 1
ATOM 824 N N . SER A 1 105 ? 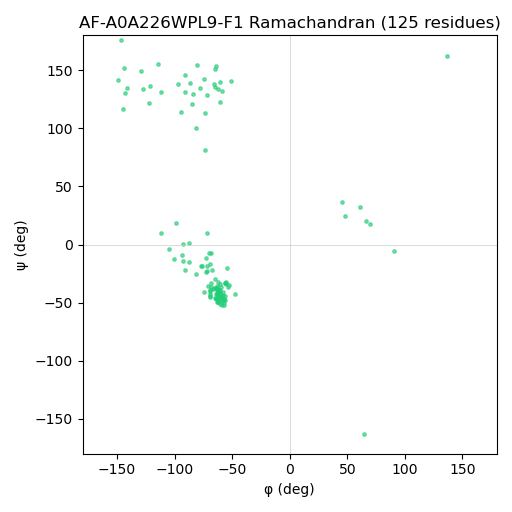2.149 9.196 6.235 1.00 84.62 105 SER A N 1
ATOM 825 C CA . SER A 1 105 ? 3.252 8.268 6.507 1.00 84.62 105 SER A CA 1
ATOM 826 C C . SER A 1 105 ? 4.293 8.199 5.384 1.00 84.62 105 SER A C 1
ATOM 828 O O . SER A 1 105 ? 5.399 7.705 5.603 1.00 84.62 105 SER A O 1
ATOM 830 N N . VAL A 1 106 ? 3.980 8.706 4.183 1.00 89.94 106 VAL A N 1
ATOM 831 C CA . VAL A 1 106 ? 4.809 8.501 2.980 1.00 89.94 106 VAL A CA 1
ATOM 832 C C . VAL A 1 106 ? 6.218 9.067 3.143 1.00 89.94 106 VAL A C 1
ATOM 834 O O . VAL A 1 106 ? 7.185 8.401 2.772 1.00 89.94 106 VAL A O 1
ATOM 837 N N . SER A 1 107 ? 6.354 10.257 3.733 1.00 88.69 107 SER A N 1
ATOM 838 C CA . SER A 1 107 ? 7.663 10.881 3.973 1.00 88.69 107 SER A CA 1
ATOM 839 C C . SER A 1 107 ? 8.562 10.004 4.849 1.00 88.69 107 SER A C 1
ATOM 841 O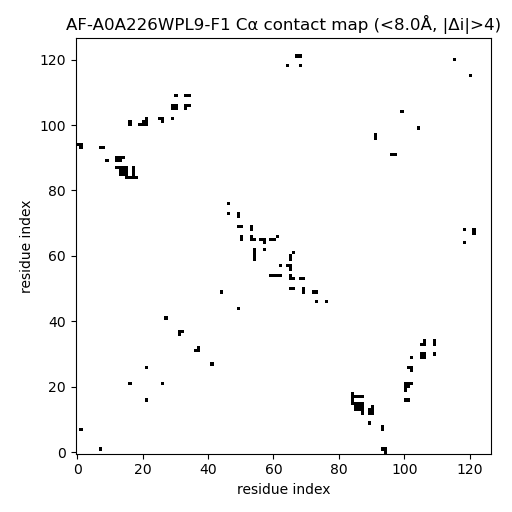 O . SER A 1 107 ? 9.726 9.750 4.526 1.00 88.69 107 SER A O 1
ATOM 843 N N . GLU A 1 108 ? 7.991 9.451 5.918 1.00 91.19 108 GLU A N 1
ATOM 844 C CA . GLU A 1 108 ? 8.704 8.582 6.848 1.00 91.19 108 GLU A CA 1
ATOM 845 C C . GLU A 1 108 ? 9.072 7.236 6.206 1.00 91.19 108 GLU A C 1
ATOM 847 O O . GLU A 1 108 ? 10.194 6.749 6.380 1.00 91.19 108 GLU A O 1
ATOM 852 N N . CYS A 1 109 ? 8.181 6.666 5.387 1.00 89.06 109 CYS A N 1
ATOM 853 C CA . CYS A 1 109 ? 8.478 5.475 4.592 1.00 89.06 109 CYS A CA 1
ATOM 854 C C . CYS A 1 109 ? 9.651 5.716 3.634 1.00 89.06 109 CYS A C 1
ATOM 856 O O . CYS A 1 109 ? 10.597 4.937 3.629 1.00 89.06 109 CYS A O 1
ATOM 858 N N . VAL A 1 110 ? 9.641 6.815 2.871 1.00 88.44 110 VAL A N 1
ATOM 859 C CA . VAL A 1 110 ? 10.736 7.161 1.946 1.00 88.44 110 VAL A CA 1
ATOM 860 C C . VAL A 1 110 ? 12.057 7.355 2.692 1.00 88.44 110 VAL A C 1
ATOM 862 O O . VAL A 1 110 ? 13.117 6.941 2.213 1.00 88.44 110 VAL A O 1
ATOM 865 N N . ARG A 1 111 ? 12.015 7.977 3.874 1.00 90.31 111 ARG A N 1
ATOM 866 C CA . ARG A 1 111 ? 13.195 8.196 4.715 1.00 90.31 111 ARG A CA 1
ATOM 867 C C . ARG A 1 111 ? 13.794 6.878 5.206 1.00 90.31 111 ARG A C 1
ATOM 869 O O . ARG A 1 111 ? 15.009 6.707 5.132 1.00 90.31 111 ARG A O 1
ATOM 876 N N . THR A 1 112 ? 12.959 5.966 5.699 1.00 89.31 112 THR A N 1
ATOM 877 C CA . THR A 1 112 ? 13.381 4.689 6.305 1.00 89.31 112 THR A CA 1
ATOM 878 C C . THR A 1 112 ? 13.696 3.602 5.281 1.00 89.31 112 THR A C 1
ATOM 880 O O . THR A 1 112 ? 14.532 2.745 5.551 1.00 89.31 112 THR A O 1
ATOM 883 N N . SER A 1 113 ? 13.115 3.668 4.081 1.00 85.75 113 SER A N 1
ATOM 884 C CA . SER A 1 113 ? 13.419 2.754 2.974 1.00 85.75 113 SER A CA 1
ATOM 885 C C . SER A 1 113 ? 14.593 3.223 2.107 1.00 85.75 113 SER A C 1
ATOM 887 O O . SER A 1 113 ? 14.910 2.597 1.091 1.00 85.75 113 SER A O 1
ATOM 889 N N . ARG A 1 114 ? 15.219 4.359 2.441 1.00 84.69 114 ARG A N 1
ATOM 890 C CA . ARG A 1 114 ? 16.300 4.938 1.641 1.00 84.69 114 ARG A CA 1
ATOM 891 C C . ARG A 1 114 ? 17.475 3.964 1.558 1.00 84.69 114 ARG A C 1
ATOM 893 O O . ARG A 1 114 ? 18.053 3.583 2.568 1.00 84.69 114 ARG A O 1
ATOM 900 N N . GLY A 1 115 ? 17.856 3.611 0.331 1.00 82.56 115 GLY A N 1
ATOM 901 C CA . GLY A 1 115 ? 18.965 2.691 0.061 1.00 82.56 115 GLY A CA 1
ATOM 902 C C . GLY A 1 115 ? 18.567 1.215 -0.025 1.00 82.56 115 GLY A C 1
ATOM 903 O O . GLY A 1 115 ? 19.403 0.409 -0.421 1.00 82.56 115 GLY A O 1
ATOM 904 N N . ILE A 1 116 ? 17.308 0.860 0.257 1.00 83.00 116 ILE A N 1
ATOM 905 C CA . ILE A 1 116 ? 16.801 -0.505 0.067 1.00 83.00 116 ILE A CA 1
ATOM 906 C C . ILE A 1 116 ? 16.346 -0.677 -1.385 1.00 83.00 116 ILE A C 1
ATOM 908 O O . ILE A 1 116 ? 15.471 0.035 -1.883 1.00 83.00 116 ILE A O 1
ATOM 912 N N . GLY A 1 117 ? 16.948 -1.635 -2.091 1.00 79.75 117 GLY A N 1
ATOM 913 C CA . GLY A 1 117 ? 16.569 -1.955 -3.465 1.00 79.75 117 GLY A CA 1
ATOM 914 C C . GLY A 1 117 ? 15.244 -2.722 -3.532 1.00 79.75 117 GLY A C 1
ATOM 915 O O . GLY A 1 117 ? 15.002 -3.633 -2.747 1.00 79.75 117 GLY A O 1
ATOM 916 N N . ILE A 1 118 ? 14.407 -2.438 -4.537 1.00 74.25 118 ILE A N 1
ATOM 917 C CA . ILE A 1 118 ? 13.083 -3.078 -4.694 1.00 74.25 118 ILE A CA 1
ATOM 918 C C . ILE A 1 118 ? 13.138 -4.617 -4.754 1.00 74.25 118 ILE A C 1
ATOM 920 O O . ILE A 1 118 ? 12.239 -5.297 -4.274 1.00 74.25 118 ILE A O 1
ATOM 924 N N . VAL A 1 119 ? 14.206 -5.189 -5.320 1.00 70.25 119 VAL A N 1
ATOM 925 C CA . VAL A 1 119 ? 14.391 -6.649 -5.393 1.00 70.25 119 VAL A CA 1
ATOM 926 C C . VAL A 1 119 ? 14.705 -7.246 -4.022 1.00 70.25 119 VAL A C 1
ATOM 928 O O . VAL A 1 119 ? 14.292 -8.367 -3.737 1.00 70.25 119 VAL A O 1
ATOM 931 N N . GLU A 1 120 ? 15.446 -6.521 -3.188 1.00 77.94 120 GLU A N 1
ATOM 932 C CA . GLU A 1 120 ? 15.757 -6.942 -1.825 1.00 77.94 120 GLU A CA 1
ATOM 933 C C . GLU A 1 120 ? 14.502 -6.900 -0.954 1.00 77.94 120 GLU A C 1
ATOM 935 O O . GLU A 1 120 ? 14.197 -7.897 -0.303 1.00 77.94 120 GLU A O 1
ATOM 940 N N . GLN A 1 121 ? 13.723 -5.817 -1.045 1.00 77.94 121 GLN A N 1
ATOM 941 C CA . GLN A 1 121 ? 12.452 -5.680 -0.335 1.00 77.94 121 GLN A CA 1
ATOM 942 C C . GLN A 1 121 ? 11.483 -6.822 -0.676 1.00 77.94 121 GLN A C 1
ATOM 944 O O . GLN A 1 121 ? 11.027 -7.535 0.210 1.00 77.94 121 GLN A O 1
ATOM 949 N N . ILE A 1 122 ? 11.248 -7.082 -1.967 1.00 75.56 122 ILE A N 1
ATOM 950 C CA . ILE A 1 122 ? 10.309 -8.131 -2.399 1.00 75.56 122 ILE A CA 1
ATOM 951 C C . ILE A 1 122 ? 10.758 -9.531 -1.945 1.00 75.56 122 ILE A C 1
ATOM 953 O O . ILE A 1 122 ? 9.928 -10.400 -1.685 1.00 75.56 122 ILE A O 1
ATOM 957 N N . ARG A 1 123 ? 12.069 -9.785 -1.858 1.00 74.06 123 ARG A N 1
ATOM 958 C CA . ARG A 1 123 ? 12.580 -11.059 -1.330 1.00 74.06 123 ARG A CA 1
ATOM 959 C C . ARG A 1 123 ? 12.317 -11.213 0.160 1.00 74.06 123 ARG A C 1
ATOM 961 O O . ARG A 1 123 ? 12.152 -12.343 0.596 1.00 74.06 123 ARG A O 1
ATOM 968 N N . TRP A 1 124 ? 12.336 -10.126 0.926 1.00 76.38 124 TRP A N 1
ATOM 969 C CA . TRP A 1 124 ? 11.961 -10.148 2.337 1.00 76.38 124 TRP A CA 1
ATOM 970 C C . TRP A 1 124 ? 10.462 -10.388 2.518 1.00 76.38 124 TRP A C 1
ATOM 972 O O . TRP A 1 124 ? 10.102 -11.220 3.341 1.00 76.38 124 TRP A O 1
ATOM 982 N N . ASP A 1 125 ? 9.621 -9.746 1.705 1.00 69.00 125 ASP A N 1
ATOM 983 C CA . ASP A 1 125 ? 8.156 -9.841 1.807 1.00 69.00 125 ASP A CA 1
ATOM 984 C C . ASP A 1 125 ? 7.586 -11.226 1.422 1.00 69.00 125 ASP A C 1
ATOM 986 O O . ASP A 1 125 ? 6.433 -11.523 1.723 1.00 69.00 125 ASP A O 1
ATOM 990 N N . LEU A 1 126 ? 8.367 -12.062 0.725 1.00 64.12 126 LEU A N 1
ATOM 991 C CA . LEU A 1 126 ? 7.966 -13.395 0.243 1.00 64.12 126 LEU A CA 1
ATOM 992 C C . LEU A 1 126 ? 8.685 -14.563 0.937 1.00 64.12 126 LEU A C 1
ATOM 994 O O . LEU A 1 126 ? 8.600 -15.696 0.455 1.00 64.12 126 LEU A O 1
ATOM 998 N N . LYS A 1 127 ? 9.433 -14.293 2.011 1.00 61.59 127 LYS A N 1
ATOM 999 C CA . LYS A 1 127 ? 9.918 -15.341 2.921 1.00 61.59 127 LYS A CA 1
ATOM 1000 C C . LYS A 1 127 ? 8.782 -15.825 3.811 1.00 61.59 127 LYS A C 1
ATOM 1002 O O . LYS A 1 127 ? 8.759 -17.048 4.060 1.00 61.59 127 LYS A O 1
#

Sequence (127 aa):
MFALKPKLAFDTYHVSAGSQAPAIGQIIGAIDEATGISGKRYSIRAPRHFRRIACDVVARKNSGAARLIEHVRGIHAGFANLDYQFYNRRLREEIGFEQLPFIDSVSECVRTSRGIGIVEQIRWDLK

Foldseek 3Di:
DLVPDPDAPDPDFDDDLAPVADDPVLLVVLLCVLVVHDDDPDDDDDLVCLLVVLCVLVVHHPDPLSVLSSVVVVVVVVVVVVVDHDDRVSVCVRPVDDDDHPSVCNNVVCVVCPPPDPSNVSVVVVD

Solvent-accessible surface area (backbone atoms only — not comparable to full-atom values): 8015 Å² total; per-residue (Å²): 106,77,92,74,52,97,69,75,97,61,99,74,74,54,85,58,70,39,95,75,49,76,54,70,69,55,46,50,50,35,45,29,63,55,68,76,49,86,76,96,78,84,74,93,72,62,76,90,48,38,58,59,52,21,22,61,75,64,77,37,83,91,38,74,66,21,54,49,50,27,50,55,49,50,54,52,52,56,54,61,73,63,68,77,73,39,78,38,60,69,45,35,71,70,59,72,55,81,80,76,57,69,57,78,48,38,46,58,49,52,64,74,48,60,90,64,50,71,70,59,52,55,55,61,80,71,110

Nearest PDB structures (foldseek):
  6ujd-assembly1_A-2  TM=1.799E-01  e=6.273E+00  Elizabethkingia sp.
  8hky-assembly1_AS4P  TM=1.656E-01  e=7.042E+00  Sulfolobus acidocaldarius DSM 639

Radius of gyration: 17.8 Å; Cα contacts (8 Å, |Δi|>4): 90; chains: 1; bounding box: 35×31×48 Å

Secondary structure (DSSP, 8-state):
-GGG-SS-S-S------GGGPPPHHHHHHHHHHHHT--S-------GGGHHHHHHHHTTSTT-HHHHHHHHHHHHHHHHHHH-----THHHHHHHSSPPPPHHHHHHHHHHHTTT--HHHHHHHHT-

Organism: Caballeronia sordidicola (NCBI:txid196367)

Mean predicted aligned error: 8.03 Å